Protein AF-A0A956J0Z1-F1 (afdb_monomer_lite)

Secondary structure (DSSP, 8-state):
--HHHHHHHHHHHHHHHHHHHHHHHHTT--S-HHHHHHHHHHHHTT------SSTTSSHHHHT--

Foldseek 3Di:
DDPVVVVVVVVVVVVVVVVVVLVVVCVPQPPCSVVLVVVVVCVVVVHDDDDDDDPPNCPCVSPPD

Sequence (65 aa):
MSEAEAAREEVEDFQKQVGKLREEIGRVIVGNREVVDGVLTCMLAGSHALLEGVPGLGKTMLVRT

pLDDT: mean 91.16, std 6.16, range [59.19, 97.88]

Radius of gyration: 14.91 Å; chains: 1; bounding box: 33×23×44 Å

Structure (mmCIF, N/CA/C/O backbone):
data_AF-A0A956J0Z1-F1
#
_entry.id   AF-A0A956J0Z1-F1
#
loop_
_atom_site.group_PDB
_atom_site.id
_atom_site.type_symbol
_atom_site.label_atom_id
_atom_site.label_alt_id
_atom_site.label_comp_id
_atom_site.label_asym_id
_atom_site.label_entity_id
_atom_site.label_seq_id
_atom_site.pdbx_PDB_ins_code
_atom_site.Cartn_x
_atom_site.Cartn_y
_atom_site.Cartn_z
_atom_site.occupancy
_atom_site.B_iso_or_equiv
_atom_site.auth_seq_id
_atom_site.auth_comp_id
_atom_site.auth_asym_id
_atom_site.auth_atom_id
_atom_site.pdbx_PDB_model_num
ATOM 1 N N . MET A 1 1 ? -19.431 3.690 25.753 1.00 68.25 1 MET A N 1
ATOM 2 C CA . MET A 1 1 ? -19.146 3.216 24.388 1.00 68.25 1 MET A CA 1
ATOM 3 C C . MET A 1 1 ? -19.215 1.711 24.409 1.00 68.25 1 MET A C 1
ATOM 5 O O . MET A 1 1 ? -18.636 1.111 25.310 1.00 68.25 1 MET A O 1
ATOM 9 N N . SE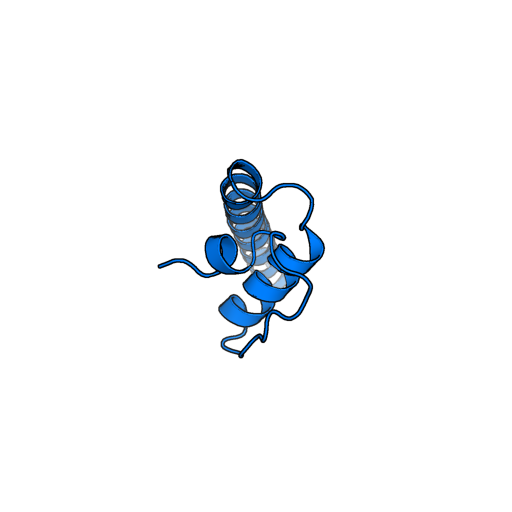R A 1 2 ? -19.982 1.112 23.504 1.00 90.19 2 SER A N 1
ATOM 10 C CA . SER A 1 2 ? -19.929 -0.339 23.328 1.00 90.19 2 SER A CA 1
ATOM 11 C C . SER A 1 2 ? -18.610 -0.725 22.654 1.00 90.19 2 SER A C 1
ATOM 13 O O . SER A 1 2 ? -18.038 0.064 21.904 1.00 90.19 2 SER A O 1
ATOM 15 N N . GLU A 1 3 ? -18.131 -1.942 22.890 1.00 92.50 3 GLU A N 1
ATOM 16 C CA . GLU A 1 3 ? -16.940 -2.489 22.224 1.00 92.50 3 GLU A CA 1
ATOM 17 C C . GLU A 1 3 ? -17.054 -2.416 20.688 1.00 92.50 3 GLU A C 1
ATOM 19 O O . GLU A 1 3 ? -16.091 -2.107 19.990 1.00 92.50 3 GLU A O 1
ATOM 24 N N . ALA A 1 4 ? -18.272 -2.579 20.162 1.00 93.44 4 ALA A N 1
ATOM 25 C CA . ALA A 1 4 ? -18.560 -2.448 18.739 1.00 93.44 4 ALA A CA 1
ATOM 26 C C . ALA A 1 4 ? -18.458 -1.004 18.214 1.00 93.44 4 ALA A C 1
ATOM 28 O O . ALA A 1 4 ? -18.200 -0.816 17.028 1.00 93.44 4 ALA A O 1
ATOM 29 N N . GLU A 1 5 ? -18.673 0.014 19.052 1.00 94.19 5 GLU A N 1
ATOM 30 C CA . GLU A 1 5 ? -18.482 1.420 18.662 1.00 94.19 5 GLU A CA 1
ATOM 31 C C . GLU A 1 5 ? -16.997 1.770 18.592 1.00 94.19 5 GLU A C 1
ATOM 33 O O . GLU A 1 5 ? -16.573 2.355 17.600 1.00 94.19 5 GLU A O 1
ATOM 38 N N . ALA A 1 6 ? -16.206 1.341 19.579 1.00 94.81 6 ALA A N 1
ATOM 39 C CA . ALA A 1 6 ? -14.761 1.569 19.586 1.00 94.81 6 ALA A CA 1
ATOM 40 C C . ALA A 1 6 ? -14.077 0.908 18.374 1.00 94.81 6 ALA A C 1
ATOM 42 O O . ALA A 1 6 ? -13.300 1.547 17.671 1.00 94.81 6 ALA A O 1
ATOM 43 N N . ALA A 1 7 ? -14.445 -0.339 18.057 1.00 95.31 7 ALA A N 1
ATOM 44 C CA . ALA A 1 7 ? -13.921 -1.030 16.879 1.00 95.31 7 ALA A CA 1
ATOM 45 C C . ALA A 1 7 ? -14.301 -0.334 15.557 1.00 95.31 7 ALA A C 1
ATOM 47 O O . ALA A 1 7 ? -13.521 -0.328 14.607 1.00 95.31 7 ALA A O 1
ATOM 48 N N . ARG A 1 8 ? -15.499 0.262 15.467 1.00 96.06 8 ARG A N 1
ATOM 49 C CA . ARG A 1 8 ? -15.913 1.024 14.275 1.00 96.06 8 ARG A CA 1
ATOM 50 C C . ARG A 1 8 ? -15.090 2.295 14.102 1.00 96.06 8 ARG A C 1
ATOM 52 O O . ARG A 1 8 ? -14.716 2.598 12.974 1.00 96.06 8 ARG A O 1
ATOM 59 N N . GLU A 1 9 ? -14.815 3.002 15.193 1.00 96.81 9 GLU A N 1
ATOM 60 C CA . GLU A 1 9 ? -13.999 4.219 15.189 1.00 96.81 9 GLU A CA 1
ATOM 61 C C . GLU A 1 9 ? -12.562 3.924 14.730 1.00 96.81 9 GLU A C 1
ATOM 63 O O . GLU A 1 9 ? -12.072 4.567 13.802 1.00 96.81 9 GLU A O 1
ATOM 68 N N . GLU A 1 10 ? -11.932 2.871 15.265 1.00 96.88 10 GLU A N 1
ATOM 69 C CA . GLU A 1 10 ? -10.596 2.437 14.823 1.00 96.88 10 GLU A CA 1
ATOM 70 C C . GLU A 1 10 ? -10.558 2.076 13.330 1.00 96.88 10 GLU A C 1
ATOM 72 O O . GLU A 1 10 ? -9.628 2.456 12.611 1.00 96.88 10 GLU A O 1
ATOM 77 N N . VAL A 1 11 ? -11.579 1.367 12.835 1.00 96.88 11 VAL A N 1
ATOM 78 C CA . VAL A 1 11 ? -11.683 1.019 11.409 1.00 96.88 11 VAL A CA 1
ATOM 79 C C . VAL A 1 11 ? -11.828 2.271 10.545 1.00 96.88 11 VAL A C 1
ATOM 81 O O . VAL A 1 11 ? -11.223 2.344 9.473 1.00 96.88 11 VAL A O 1
ATOM 84 N N . GLU A 1 12 ? -12.606 3.260 10.983 1.00 97.81 12 GLU A N 1
ATOM 85 C CA . GLU A 1 12 ? -12.795 4.510 10.246 1.00 97.81 12 GLU A CA 1
ATOM 86 C C . GLU A 1 12 ? -11.485 5.307 10.145 1.00 97.81 12 GLU A C 1
ATOM 88 O O . GLU A 1 12 ? -11.121 5.794 9.069 1.00 97.81 12 GLU A O 1
ATOM 93 N N . ASP A 1 13 ? -10.735 5.395 11.240 1.00 97.88 13 ASP A N 1
ATOM 94 C CA . ASP A 1 13 ? -9.447 6.084 11.265 1.00 97.88 13 ASP A CA 1
ATOM 95 C C . ASP A 1 13 ? -8.396 5.377 10.410 1.00 97.88 13 ASP A C 1
ATOM 97 O O . ASP A 1 13 ? -7.679 6.026 9.636 1.00 97.88 13 ASP A O 1
ATOM 101 N N . PHE A 1 14 ? -8.366 4.045 10.448 1.00 96.19 14 PHE A N 1
ATOM 102 C CA . PHE A 1 14 ? -7.530 3.251 9.557 1.00 96.19 14 PHE A CA 1
ATOM 103 C C . PHE A 1 14 ? -7.876 3.498 8.080 1.00 96.19 14 PHE A C 1
ATOM 105 O O . PHE A 1 14 ? -6.986 3.760 7.265 1.00 96.19 14 PHE A O 1
ATOM 112 N N . GLN A 1 15 ? -9.165 3.494 7.721 1.00 96.25 15 GLN A N 1
ATOM 113 C CA . GLN A 1 15 ? -9.613 3.788 6.356 1.00 96.25 15 GLN A CA 1
ATOM 114 C C . GLN A 1 15 ? -9.175 5.184 5.896 1.00 96.25 15 GLN A C 1
ATOM 116 O O . GLN A 1 15 ? -8.707 5.333 4.763 1.00 96.25 15 GLN A O 1
ATOM 121 N N . LYS A 1 16 ? -9.257 6.199 6.768 1.00 97.75 16 LYS A N 1
ATOM 122 C CA . LYS A 1 16 ? -8.773 7.559 6.473 1.00 97.75 16 LYS A CA 1
ATOM 123 C C . LYS A 1 16 ? -7.268 7.580 6.215 1.00 97.75 16 LYS A C 1
ATOM 125 O O . LYS A 1 16 ? -6.819 8.230 5.271 1.00 97.75 16 LYS A O 1
ATOM 130 N N . GLN A 1 17 ? -6.477 6.886 7.032 1.00 96.38 17 GLN A N 1
ATOM 131 C CA . GLN A 1 17 ? -5.021 6.827 6.869 1.00 96.38 17 GLN A CA 1
ATOM 132 C C . GLN A 1 17 ? -4.613 6.125 5.568 1.00 96.38 17 GLN A C 1
ATOM 134 O O . GLN A 1 17 ? -3.802 6.661 4.811 1.00 96.38 17 GLN A O 1
ATOM 139 N N . VAL A 1 18 ? -5.221 4.975 5.263 1.00 95.19 18 VAL A N 1
ATOM 140 C CA . VAL A 1 18 ? -4.983 4.251 4.004 1.00 95.19 18 VAL A CA 1
ATOM 141 C C . VAL A 1 18 ? -5.433 5.083 2.801 1.00 95.19 18 VAL A C 1
ATOM 143 O O . VAL A 1 18 ? -4.749 5.107 1.778 1.00 95.19 18 VAL A O 1
ATOM 146 N N . GLY A 1 19 ? -6.543 5.817 2.924 1.00 95.06 19 GLY A N 1
ATOM 147 C CA . GLY A 1 19 ? -7.006 6.766 1.910 1.00 95.06 19 GLY A CA 1
ATOM 148 C C . GLY A 1 19 ? -5.964 7.842 1.594 1.00 95.06 19 GLY A C 1
ATOM 149 O O . GLY A 1 19 ? -5.600 8.013 0.433 1.00 95.06 19 GLY A O 1
ATOM 150 N N . LYS A 1 20 ? -5.406 8.494 2.622 1.00 95.94 20 LYS A N 1
ATOM 151 C CA . LYS A 1 20 ? -4.332 9.491 2.455 1.00 95.94 20 LYS A CA 1
ATOM 152 C C . LYS A 1 20 ? -3.089 8.898 1.793 1.00 95.94 20 LYS A C 1
ATOM 154 O O . LYS A 1 20 ? -2.510 9.512 0.904 1.00 95.94 20 LYS A O 1
ATOM 159 N N . LEU A 1 21 ? -2.696 7.686 2.185 1.00 93.12 21 LEU A N 1
ATOM 160 C CA . LEU A 1 21 ? -1.557 6.996 1.578 1.00 93.12 21 LEU A CA 1
ATOM 161 C C . LEU A 1 21 ? -1.786 6.734 0.081 1.00 93.12 21 LEU A C 1
ATOM 163 O O . LEU A 1 21 ? -0.900 6.987 -0.733 1.00 93.12 21 LEU A O 1
ATOM 167 N N . ARG A 1 22 ? -2.990 6.284 -0.297 1.00 92.31 22 ARG A N 1
ATOM 168 C CA . ARG A 1 22 ? -3.376 6.094 -1.705 1.00 92.31 22 ARG A CA 1
ATOM 169 C C . ARG A 1 22 ? -3.319 7.394 -2.501 1.00 92.31 22 ARG A C 1
ATOM 171 O O . ARG A 1 22 ? -2.843 7.378 -3.634 1.00 92.31 22 ARG A O 1
ATOM 178 N N . GLU A 1 23 ? -3.785 8.501 -1.928 1.00 93.50 23 GLU A N 1
ATOM 179 C CA . GLU A 1 23 ? -3.728 9.815 -2.578 1.00 93.50 23 GLU A CA 1
ATOM 180 C C . GLU A 1 23 ? -2.289 10.253 -2.860 1.00 93.50 23 GLU A C 1
ATOM 182 O O . GLU A 1 23 ? -1.994 10.680 -3.976 1.00 93.50 23 GLU A O 1
ATOM 187 N N . GLU A 1 24 ? -1.379 10.103 -1.895 1.00 93.75 24 GLU A N 1
ATOM 188 C CA . GLU A 1 24 ? 0.035 10.445 -2.082 1.00 93.75 24 GLU A CA 1
ATOM 189 C C . GLU A 1 24 ? 0.699 9.576 -3.157 1.00 93.75 24 GLU A C 1
ATOM 191 O O . GLU A 1 24 ? 1.390 10.095 -4.036 1.00 93.75 24 GLU A O 1
ATOM 196 N N . ILE A 1 25 ? 0.430 8.266 -3.159 1.00 91.69 25 ILE A N 1
ATOM 197 C CA . ILE A 1 25 ? 0.924 7.354 -4.203 1.00 91.69 25 ILE A CA 1
ATOM 198 C C . ILE A 1 25 ? 0.387 7.770 -5.581 1.00 91.69 25 ILE A C 1
ATOM 200 O O . ILE A 1 25 ? 1.136 7.797 -6.562 1.00 91.69 25 ILE A O 1
ATOM 204 N N . GLY A 1 26 ? -0.891 8.152 -5.655 1.00 90.62 26 GLY A N 1
ATOM 205 C CA . GLY A 1 26 ? -1.555 8.585 -6.885 1.00 90.62 26 GLY A CA 1
ATOM 206 C C . GLY A 1 26 ? -0.960 9.844 -7.526 1.00 90.62 26 GLY A C 1
ATOM 207 O O . GLY A 1 26 ? -1.143 10.053 -8.724 1.00 90.62 26 GLY A O 1
ATOM 208 N N . ARG A 1 27 ? -0.197 10.659 -6.780 1.00 91.25 27 ARG A N 1
ATOM 209 C CA . ARG A 1 27 ? 0.522 11.823 -7.338 1.00 91.25 27 ARG A CA 1
ATOM 210 C C . ARG A 1 27 ? 1.691 11.427 -8.240 1.00 91.25 27 ARG A C 1
ATOM 212 O O . ARG A 1 27 ? 2.093 12.215 -9.090 1.00 91.25 27 ARG A O 1
ATOM 219 N N . VAL A 1 28 ? 2.242 10.227 -8.052 1.00 89.31 28 VAL A N 1
ATOM 220 C CA . VAL A 1 28 ? 3.406 9.719 -8.799 1.00 89.31 28 VAL A CA 1
ATOM 221 C C . VAL A 1 28 ? 3.014 8.565 -9.722 1.00 89.31 28 VAL A C 1
ATOM 223 O O . VAL A 1 28 ? 3.575 8.420 -10.807 1.00 89.31 28 VAL A O 1
ATOM 226 N N . ILE A 1 29 ? 2.044 7.747 -9.308 1.00 88.69 29 ILE A N 1
ATOM 227 C CA . ILE A 1 29 ? 1.603 6.552 -10.024 1.00 88.69 29 ILE A CA 1
ATOM 228 C C . ILE A 1 29 ? 0.204 6.777 -10.603 1.00 88.69 29 ILE A C 1
ATOM 230 O O . ILE A 1 29 ? -0.802 6.713 -9.899 1.00 88.69 29 ILE A O 1
ATOM 234 N N . VAL A 1 30 ? 0.132 6.985 -11.918 1.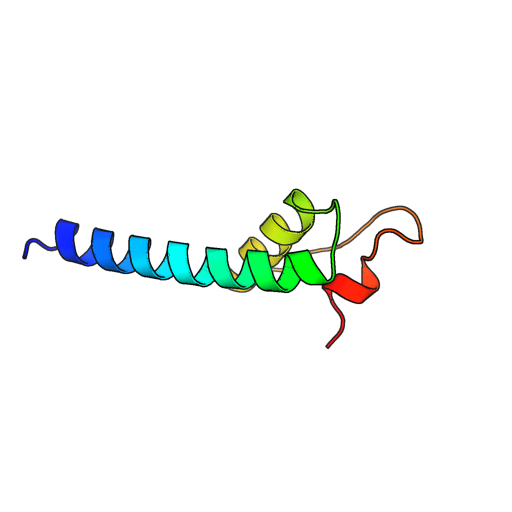00 86.62 30 VAL A N 1
ATOM 235 C CA . VAL A 1 30 ? -1.130 7.183 -12.646 1.00 86.62 30 VAL A CA 1
ATOM 236 C C . VAL A 1 30 ? -1.608 5.856 -13.246 1.00 86.62 30 VAL A C 1
ATOM 238 O O . VAL A 1 30 ? -0.811 5.074 -13.763 1.00 86.62 30 VAL A O 1
ATOM 241 N N . GLY A 1 31 ? -2.914 5.584 -13.174 1.00 84.69 31 GLY A N 1
ATOM 242 C CA . GLY A 1 31 ? -3.561 4.467 -13.881 1.00 84.69 31 GLY A CA 1
ATOM 243 C C . GLY A 1 31 ? -3.396 3.065 -13.272 1.00 84.69 31 GLY A C 1
ATOM 244 O O . GLY A 1 31 ? -4.006 2.133 -13.779 1.00 84.69 31 GLY A O 1
ATOM 245 N N . ASN A 1 32 ? -2.642 2.895 -12.179 1.00 85.44 32 ASN A N 1
ATOM 246 C CA . ASN A 1 32 ? -2.349 1.582 -11.570 1.00 85.44 32 ASN A CA 1
ATOM 247 C C . ASN A 1 32 ? -3.026 1.370 -10.199 1.00 85.44 32 ASN A C 1
ATOM 249 O O . ASN A 1 32 ? -2.414 0.835 -9.276 1.00 85.44 32 ASN A O 1
ATOM 253 N N . ARG A 1 33 ? -4.284 1.800 -10.037 1.00 88.38 33 ARG A N 1
ATOM 254 C CA . ARG A 1 33 ? -4.977 1.779 -8.733 1.00 88.38 33 ARG A CA 1
ATOM 255 C C . ARG A 1 33 ? -5.072 0.378 -8.116 1.00 88.38 33 ARG A C 1
ATOM 257 O O . ARG A 1 33 ? -4.777 0.220 -6.941 1.00 88.38 33 ARG A O 1
ATOM 264 N N . GLU A 1 34 ? -5.438 -0.630 -8.903 1.00 90.94 34 GLU A N 1
ATOM 265 C CA . GLU A 1 34 ? -5.587 -2.008 -8.407 1.00 90.94 34 GLU A CA 1
ATOM 266 C C . GLU A 1 34 ? -4.254 -2.605 -7.938 1.00 90.94 34 GLU A C 1
ATOM 268 O O . GLU A 1 34 ? -4.194 -3.273 -6.909 1.00 90.94 34 GLU A O 1
ATOM 273 N N . VAL A 1 35 ? -3.164 -2.309 -8.654 1.00 91.62 35 VAL A N 1
ATOM 274 C CA . VAL A 1 35 ? -1.813 -2.748 -8.275 1.00 91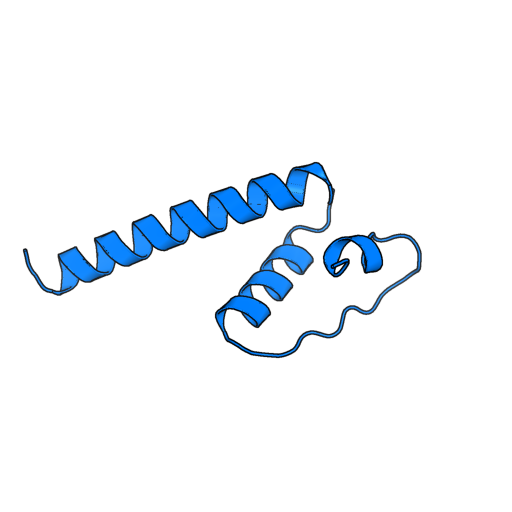.62 35 VAL A CA 1
ATOM 275 C C . VAL A 1 35 ? -1.378 -2.077 -6.974 1.00 91.62 35 VAL A C 1
ATOM 277 O O . VAL A 1 35 ? -0.855 -2.749 -6.088 1.00 91.62 35 VAL A O 1
ATOM 280 N N . VAL A 1 36 ? -1.621 -0.769 -6.835 1.00 92.25 36 VAL A N 1
ATOM 281 C CA . VAL A 1 36 ? -1.359 -0.031 -5.588 1.00 92.25 36 VAL A CA 1
ATOM 282 C C . VAL A 1 36 ? -2.131 -0.654 -4.429 1.00 92.25 36 VAL A C 1
ATOM 284 O O . VAL A 1 36 ? -1.546 -0.917 -3.381 1.00 92.25 36 VAL A O 1
ATOM 287 N N . ASP A 1 37 ? -3.417 -0.940 -4.622 1.00 93.25 37 ASP A N 1
ATOM 288 C CA . ASP A 1 37 ? -4.261 -1.537 -3.591 1.00 93.25 37 ASP A CA 1
ATOM 289 C C . ASP A 1 37 ? -3.739 -2.913 -3.160 1.00 93.25 37 ASP A C 1
ATOM 291 O O . ASP A 1 37 ? -3.610 -3.157 -1.961 1.00 93.25 37 ASP A O 1
ATOM 295 N N . GLY A 1 38 ? -3.348 -3.768 -4.109 1.00 93.69 38 GLY A N 1
ATOM 296 C CA . GLY A 1 38 ? -2.747 -5.069 -3.811 1.00 93.69 38 GLY A CA 1
ATOM 297 C C . GLY A 1 38 ? -1.425 -4.964 -3.045 1.00 93.69 38 GLY A C 1
ATOM 298 O 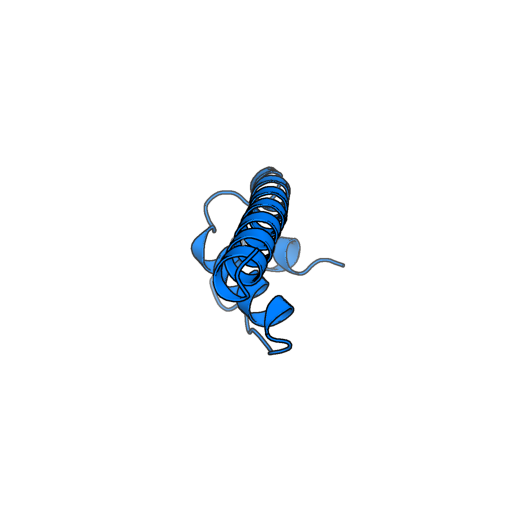O . GLY A 1 38 ? -1.226 -5.678 -2.063 1.00 93.69 38 GLY A O 1
ATOM 299 N N . VAL A 1 39 ? -0.542 -4.038 -3.433 1.00 92.62 39 VAL A N 1
ATOM 300 C CA . VAL A 1 39 ? 0.731 -3.801 -2.728 1.00 92.62 39 VAL A CA 1
ATOM 301 C C . VAL A 1 39 ? 0.484 -3.323 -1.299 1.00 92.62 39 VAL A C 1
ATOM 303 O O . VAL A 1 39 ? 1.083 -3.860 -0.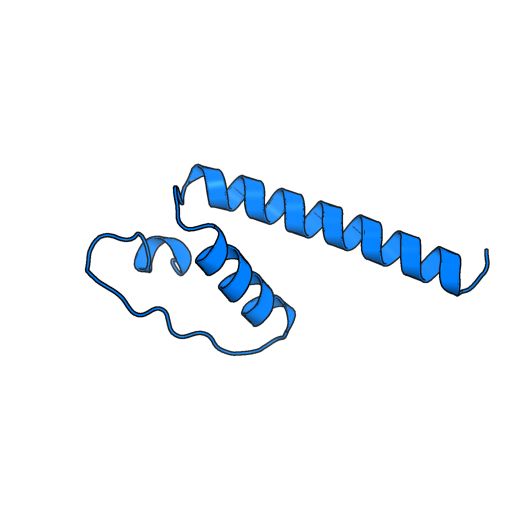368 1.00 92.62 39 VAL A O 1
ATOM 306 N N . LEU A 1 40 ? -0.431 -2.368 -1.106 1.00 93.19 40 LEU A N 1
ATOM 307 C CA . LEU A 1 40 ? -0.811 -1.892 0.224 1.00 93.19 40 LEU A CA 1
ATOM 308 C C . LEU A 1 40 ? -1.386 -3.024 1.077 1.00 93.19 40 LEU A C 1
ATOM 310 O O . LEU A 1 40 ? -0.991 -3.171 2.231 1.00 93.19 40 LEU A O 1
ATOM 314 N N . THR A 1 41 ? -2.259 -3.864 0.515 1.00 94.44 41 THR A N 1
ATOM 315 C CA . THR A 1 41 ? -2.779 -5.049 1.207 1.00 94.44 41 THR A CA 1
ATOM 316 C C . THR A 1 41 ? -1.654 -5.994 1.622 1.00 94.44 41 THR A C 1
ATOM 318 O O . THR A 1 41 ? -1.623 -6.409 2.777 1.00 94.44 41 THR A O 1
ATOM 321 N N . CYS A 1 42 ? -0.705 -6.303 0.734 1.00 95.25 42 CYS A N 1
ATOM 322 C CA . CYS A 1 42 ? 0.432 -7.159 1.072 1.00 95.25 42 CYS A CA 1
ATOM 323 C C . CYS A 1 42 ? 1.292 -6.562 2.192 1.00 95.25 42 CYS A C 1
ATOM 325 O O . CYS A 1 42 ? 1.636 -7.283 3.125 1.00 95.25 42 CYS A O 1
ATOM 327 N N . MET A 1 43 ? 1.595 -5.261 2.143 1.00 92.44 43 MET A N 1
ATOM 328 C CA . MET A 1 43 ? 2.375 -4.581 3.183 1.00 92.44 43 MET A CA 1
ATOM 329 C C . MET A 1 43 ? 1.667 -4.607 4.540 1.00 92.44 43 MET A C 1
ATOM 331 O O . MET A 1 43 ? 2.278 -4.953 5.548 1.00 92.44 43 MET A O 1
ATOM 335 N N . LEU A 1 44 ? 0.375 -4.274 4.564 1.00 93.69 44 LEU A N 1
ATOM 336 C CA . LEU A 1 44 ? -0.426 -4.214 5.790 1.00 93.69 44 LEU A CA 1
ATOM 337 C C . LEU A 1 44 ? -0.673 -5.604 6.391 1.00 93.69 44 LEU A C 1
ATOM 339 O O . LEU A 1 44 ? -0.759 -5.739 7.607 1.00 93.69 44 LEU A O 1
ATOM 343 N N . ALA A 1 45 ? -0.750 -6.637 5.551 1.00 95.44 45 ALA A N 1
ATOM 344 C CA . ALA A 1 45 ? -0.889 -8.027 5.974 1.00 95.44 45 ALA A CA 1
ATOM 345 C C . ALA A 1 45 ? 0.453 -8.717 6.293 1.00 95.44 45 ALA A C 1
ATOM 347 O O . ALA A 1 45 ? 0.448 -9.882 6.683 1.00 95.44 45 ALA A O 1
ATOM 348 N N . GLY A 1 46 ? 1.596 -8.044 6.100 1.00 94.06 46 GLY A N 1
ATOM 349 C CA . GLY A 1 46 ? 2.924 -8.637 6.300 1.00 94.06 46 GLY A CA 1
ATOM 350 C C . GLY A 1 46 ? 3.258 -9.775 5.324 1.00 94.06 46 GLY A C 1
ATOM 351 O O . GLY A 1 46 ? 3.984 -10.699 5.679 1.00 94.06 46 GLY A O 1
ATOM 352 N N . SER A 1 47 ? 2.703 -9.733 4.113 1.00 94.38 47 SER A N 1
ATOM 353 C CA . SER A 1 47 ? 2.871 -10.745 3.062 1.00 94.38 47 SER A CA 1
ATOM 354 C C . SER A 1 47 ? 3.829 -10.269 1.956 1.00 94.38 47 SER A C 1
ATOM 356 O O . SER A 1 47 ? 4.417 -9.190 2.029 1.00 94.38 47 SER A O 1
ATOM 358 N N . HIS A 1 48 ? 3.986 -11.071 0.902 1.00 95.06 48 HIS A N 1
ATOM 359 C CA . HIS A 1 48 ? 4.851 -10.785 -0.242 1.00 95.06 48 HIS A CA 1
ATOM 360 C C . HIS A 1 48 ? 4.037 -10.572 -1.523 1.00 95.06 48 HIS A C 1
ATOM 362 O O . HIS A 1 48 ? 3.021 -11.229 -1.742 1.00 95.06 48 HIS A O 1
ATOM 368 N N . ALA A 1 49 ? 4.515 -9.676 -2.389 1.00 92.12 49 ALA A N 1
ATOM 369 C CA . ALA A 1 49 ? 3.936 -9.404 -3.702 1.00 92.12 49 ALA A CA 1
ATOM 370 C C . ALA A 1 49 ? 5.008 -9.505 -4.795 1.00 92.12 49 ALA A C 1
ATOM 372 O O . ALA A 1 49 ? 6.147 -9.084 -4.592 1.00 92.12 49 ALA A O 1
ATOM 373 N N . LEU A 1 50 ? 4.627 -10.017 -5.967 1.00 93.31 50 LEU A N 1
ATOM 374 C CA . LEU A 1 50 ? 5.440 -10.008 -7.183 1.00 93.31 50 LEU A CA 1
ATOM 375 C C . LEU A 1 50 ? 4.773 -9.096 -8.218 1.00 93.31 50 LEU A C 1
ATOM 377 O O . LEU A 1 50 ? 3.611 -9.298 -8.562 1.00 93.31 50 LEU A O 1
ATOM 381 N N . LEU A 1 51 ? 5.505 -8.100 -8.722 1.00 91.12 51 LEU A N 1
ATOM 382 C CA . LEU A 1 51 ? 5.015 -7.191 -9.760 1.00 91.12 51 LEU A CA 1
ATOM 383 C C . LEU A 1 51 ? 5.513 -7.636 -11.139 1.00 91.12 51 LEU A C 1
ATOM 385 O O . LEU A 1 51 ? 6.651 -7.353 -11.517 1.00 91.12 51 LEU A O 1
ATOM 389 N N . GLU A 1 52 ? 4.645 -8.286 -11.911 1.00 90.31 52 GLU A N 1
ATOM 390 C CA . GLU A 1 52 ? 4.923 -8.724 -13.284 1.00 90.31 52 GLU A CA 1
ATOM 391 C C . GLU A 1 52 ? 4.170 -7.870 -14.319 1.00 90.31 52 GLU A C 1
ATOM 393 O O . GLU A 1 52 ? 3.094 -7.337 -14.060 1.00 90.31 52 GLU A O 1
ATOM 398 N N . GLY A 1 53 ? 4.759 -7.688 -15.503 1.00 86.00 53 GLY A N 1
ATOM 399 C CA . GLY A 1 53 ? 4.114 -7.031 -16.642 1.00 86.00 53 GLY A CA 1
ATOM 400 C C . GLY A 1 53 ? 5.113 -6.368 -17.587 1.00 86.00 53 GLY A C 1
ATOM 401 O O . GLY A 1 53 ? 6.317 -6.332 -17.325 1.00 86.00 53 GLY A O 1
ATOM 402 N N . VAL A 1 54 ? 4.618 -5.746 -18.655 1.00 88.50 54 VAL A N 1
ATOM 403 C CA . VAL A 1 54 ? 5.464 -5.128 -19.695 1.00 88.50 54 VAL A CA 1
ATOM 404 C C . VAL A 1 54 ? 6.281 -3.919 -19.190 1.00 88.50 54 VAL A C 1
ATOM 406 O O . VAL A 1 54 ? 5.881 -3.266 -18.217 1.00 88.50 54 VAL A O 1
ATOM 409 N N . PRO A 1 55 ? 7.447 -3.607 -19.790 1.00 86.88 55 PRO A N 1
ATOM 410 C CA . PRO A 1 55 ? 8.272 -2.458 -19.399 1.00 86.88 55 PRO A CA 1
ATOM 411 C C . PRO A 1 55 ? 7.512 -1.121 -19.445 1.00 86.88 55 PRO A C 1
ATOM 413 O O . PRO A 1 55 ? 6.612 -0.940 -20.258 1.00 86.88 55 PRO A O 1
ATOM 416 N N . GLY A 1 56 ? 7.880 -0.171 -18.577 1.00 84.94 56 GLY A N 1
ATOM 417 C CA . GLY A 1 56 ? 7.330 1.196 -18.591 1.00 84.94 56 GLY A CA 1
ATOM 418 C C . GLY A 1 56 ? 6.074 1.445 -17.742 1.00 84.94 56 GLY A C 1
ATOM 419 O O . GLY A 1 56 ? 5.674 2.592 -17.591 1.00 84.94 56 GLY A O 1
ATOM 420 N N . LEU A 1 57 ? 5.488 0.425 -17.105 1.00 84.50 57 LEU A N 1
ATOM 421 C CA . LEU A 1 57 ? 4.262 0.561 -16.289 1.00 84.50 57 LEU A CA 1
ATOM 422 C C . LEU A 1 57 ? 4.476 1.085 -14.854 1.00 84.50 57 LEU A C 1
ATOM 424 O O . LEU A 1 57 ? 3.652 0.860 -13.977 1.00 84.50 57 LEU A O 1
ATOM 428 N N . GLY A 1 58 ? 5.611 1.723 -14.563 1.00 86.81 58 GLY A N 1
ATOM 429 C CA . GLY A 1 58 ? 5.870 2.282 -13.229 1.00 86.81 58 GLY A CA 1
ATOM 430 C C . GLY A 1 58 ? 6.141 1.257 -12.115 1.00 86.81 58 GLY A C 1
ATOM 431 O O . GLY A 1 58 ? 6.275 1.656 -10.964 1.00 86.81 58 GLY A O 1
ATOM 432 N N . LYS A 1 59 ? 6.304 -0.039 -12.429 1.00 89.75 59 LYS A N 1
ATOM 433 C CA . LYS A 1 59 ? 6.612 -1.103 -11.444 1.00 89.75 59 LYS A CA 1
ATOM 434 C C . LYS A 1 59 ? 7.811 -0.781 -10.551 1.00 89.75 59 LYS A C 1
ATOM 436 O O . LYS A 1 59 ? 7.734 -0.945 -9.344 1.00 89.75 59 LYS A O 1
ATOM 441 N N . THR A 1 60 ? 8.901 -0.278 -11.132 1.00 89.06 60 THR A N 1
ATOM 442 C CA . THR A 1 60 ? 10.090 0.130 -10.369 1.00 89.06 60 THR A CA 1
ATOM 443 C C . THR A 1 60 ? 9.809 1.343 -9.490 1.00 89.06 60 THR A C 1
ATOM 445 O O . THR A 1 60 ? 10.276 1.383 -8.363 1.00 89.06 60 THR A O 1
ATOM 448 N N . MET A 1 61 ? 9.027 2.314 -9.975 1.00 88.81 61 MET A N 1
ATOM 449 C CA . MET A 1 61 ? 8.649 3.498 -9.193 1.00 88.81 61 MET A CA 1
ATOM 450 C C . MET A 1 61 ? 7.805 3.121 -7.971 1.00 88.81 61 MET A C 1
ATOM 452 O O . MET A 1 61 ? 7.984 3.719 -6.919 1.00 88.81 61 MET A O 1
ATOM 456 N N . LEU A 1 62 ? 6.928 2.120 -8.109 1.00 87.44 62 LEU A N 1
ATOM 457 C CA . LEU A 1 62 ? 6.059 1.617 -7.041 1.00 87.44 62 LEU A CA 1
ATOM 458 C C . LEU A 1 62 ? 6.816 1.012 -5.854 1.00 87.44 6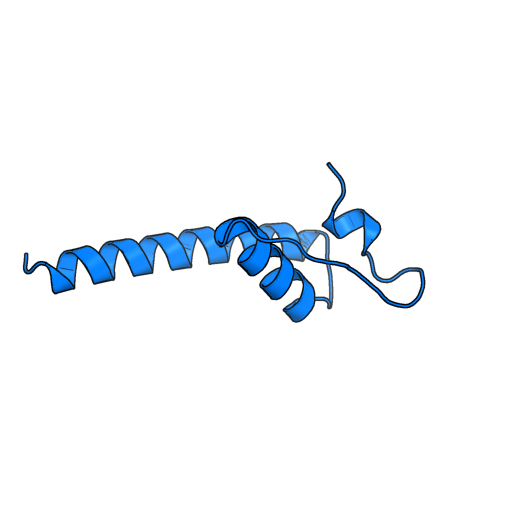2 LEU A C 1
ATOM 460 O O . LEU A 1 62 ? 6.343 1.111 -4.729 1.00 87.44 62 LEU A O 1
ATOM 464 N N . VAL A 1 63 ? 7.966 0.381 -6.096 1.00 87.00 63 VAL A N 1
ATOM 465 C CA . VAL A 1 63 ? 8.750 -0.328 -5.064 1.00 87.00 63 VAL A CA 1
ATOM 466 C C . VAL A 1 63 ? 10.076 0.358 -4.752 1.00 87.00 63 VAL A C 1
ATOM 468 O O . VAL A 1 63 ? 10.935 -0.217 -4.088 1.00 87.00 63 VAL A O 1
ATOM 471 N N . ARG A 1 64 ? 10.276 1.574 -5.268 1.00 84.31 64 ARG A N 1
ATOM 472 C CA . ARG A 1 64 ? 11.514 2.321 -5.069 1.00 84.31 64 ARG A CA 1
ATOM 473 C C . ARG A 1 64 ? 11.582 2.826 -3.630 1.00 84.31 64 ARG A C 1
ATOM 475 O O . ARG A 1 64 ? 10.850 3.745 -3.270 1.00 84.31 64 ARG A O 1
ATOM 482 N N . THR A 1 65 ? 12.486 2.237 -2.859 1.00 59.19 65 THR A N 1
ATOM 483 C CA . THR A 1 65 ? 13.022 2.780 -1.602 1.00 59.19 65 THR A CA 1
ATOM 484 C C . THR A 1 65 ? 14.046 3.868 -1.865 1.00 59.19 65 THR A C 1
ATOM 486 O O . THR A 1 65 ? 14.879 3.656 -2.779 1.00 59.19 65 THR A O 1
#